Protein AF-A0A5B8YLV3-F1 (afdb_monomer_lite)

pLDDT: mean 85.49, std 12.81, range [45.28, 97.38]

Secondary structure (DSSP, 8-state):
-HHHHHHHHHHHHHHHHHHHHHHHHHHHHHHHHHHHHHHHHHHHHHHHHT-----S------HHHHHHHHHHHHHTT-B-TTT--HHHHHHHHHS-TTT----EEB-S-HHHHHHHHHHHHHH--S----HHIIIIIS--EE-TTSPBPPHHHHHTSGGG-SS-TTHHHHHHHHGGG-

Sequence (178 aa):
MTSSYIFVKNESLSLELISSVVFSFGFLLCQFSWTEKFRSSFLSQIKNGTKTVSENFNLSISQSQITELYNEMKRYELLDQDKTSLDDFQKVLLEDWTSHQSKIHLKMDGPSSREFYDYLVKAFPSNNLTLKNFFNNSKLVLRPDGKTYKYNTIKNAPTRSTYSKRHTDLNMIFQKFE

Structure (mmCIF, N/CA/C/O backbone):
data_AF-A0A5B8YLV3-F1
#
_entry.id   AF-A0A5B8YLV3-F1
#
loop_
_atom_site.group_PDB
_atom_site.id
_atom_site.type_symbol
_atom_site.label_atom_id
_atom_site.label_alt_id
_atom_site.label_comp_id
_atom_site.label_asym_id
_atom_site.label_entity_id
_atom_site.label_seq_id
_atom_site.pdbx_PDB_ins_code
_atom_site.Cartn_x
_atom_site.Cartn_y
_atom_site.Cartn_z
_atom_site.occupancy
_atom_site.B_iso_or_equiv
_atom_site.auth_seq_id
_atom_site.auth_comp_id
_atom_site.auth_asym_id
_atom_site.auth_atom_id
_atom_site.pdbx_PDB_model_num
ATOM 1 N N . MET A 1 1 ? 56.255 -6.833 -75.677 1.00 50.56 1 MET A N 1
ATOM 2 C CA . MET A 1 1 ? 54.860 -6.467 -75.331 1.00 50.56 1 MET A CA 1
ATOM 3 C C . MET A 1 1 ? 54.370 -7.031 -73.991 1.00 50.56 1 MET A C 1
ATOM 5 O O . MET A 1 1 ? 53.334 -6.591 -73.523 1.00 50.56 1 MET A O 1
ATOM 9 N N . THR A 1 2 ? 55.094 -7.939 -73.329 1.00 52.28 2 THR A N 1
ATOM 10 C CA . THR A 1 2 ? 54.694 -8.539 -72.039 1.00 52.28 2 THR A CA 1
ATOM 11 C C . THR A 1 2 ? 55.070 -7.711 -70.800 1.00 52.28 2 THR A C 1
ATOM 13 O O . THR A 1 2 ? 54.357 -7.757 -69.806 1.00 52.28 2 THR A O 1
ATOM 16 N N . SER A 1 3 ? 56.141 -6.910 -70.859 1.00 51.28 3 SER A N 1
ATOM 17 C CA . SER A 1 3 ? 56.642 -6.136 -69.704 1.00 51.28 3 SER A CA 1
ATOM 18 C C . SER A 1 3 ? 55.715 -4.980 -69.284 1.00 51.28 3 SER A C 1
ATOM 20 O O . SER A 1 3 ? 55.431 -4.798 -68.103 1.00 51.28 3 SER A O 1
ATOM 22 N N . SER A 1 4 ? 55.145 -4.252 -70.249 1.00 53.66 4 SER A N 1
ATOM 23 C CA . SER A 1 4 ? 54.217 -3.142 -69.986 1.00 53.66 4 SER A CA 1
ATOM 24 C C . SER A 1 4 ? 52.880 -3.601 -69.389 1.00 53.66 4 SER A C 1
ATOM 26 O O . SER A 1 4 ? 52.296 -2.890 -68.580 1.00 53.66 4 SER A O 1
ATOM 28 N N . TYR A 1 5 ? 52.412 -4.806 -69.727 1.00 56.50 5 TYR A N 1
ATOM 29 C CA . TYR A 1 5 ? 51.146 -5.351 -69.221 1.00 56.50 5 TYR A CA 1
ATOM 30 C C . TYR A 1 5 ? 51.244 -5.812 -67.756 1.00 56.50 5 TYR A C 1
ATOM 32 O O . TYR A 1 5 ? 50.297 -5.665 -66.986 1.00 56.50 5 TYR A O 1
ATOM 40 N N . ILE A 1 6 ? 52.406 -6.341 -67.352 1.00 58.66 6 ILE A N 1
ATOM 41 C CA . ILE A 1 6 ? 52.676 -6.754 -65.965 1.00 58.66 6 ILE A CA 1
ATOM 42 C C . ILE A 1 6 ? 52.819 -5.525 -65.059 1.00 58.66 6 ILE A C 1
ATOM 44 O O . ILE A 1 6 ? 52.291 -5.525 -63.951 1.00 58.66 6 ILE A O 1
ATOM 48 N N . PHE A 1 7 ? 53.467 -4.462 -65.546 1.00 54.97 7 PHE A N 1
ATOM 49 C CA . PHE A 1 7 ? 53.649 -3.216 -64.797 1.00 54.97 7 PHE A CA 1
ATOM 50 C C . PHE A 1 7 ? 52.309 -2.520 -64.490 1.00 54.97 7 PHE A C 1
ATOM 52 O O . PHE A 1 7 ? 52.015 -2.244 -63.330 1.00 54.97 7 PHE A O 1
ATOM 59 N N . VAL A 1 8 ? 51.435 -2.364 -65.495 1.00 60.25 8 VAL A N 1
ATOM 60 C CA . VAL A 1 8 ? 50.092 -1.761 -65.330 1.00 60.25 8 VAL A CA 1
ATOM 61 C C . VAL A 1 8 ? 49.187 -2.597 -64.405 1.00 60.25 8 VAL A C 1
ATOM 63 O O . VAL A 1 8 ? 48.411 -2.057 -63.611 1.00 60.25 8 VAL A O 1
ATOM 66 N N . LYS A 1 9 ? 49.298 -3.932 -64.455 1.00 59.88 9 LYS A N 1
ATOM 67 C CA . LYS A 1 9 ? 48.553 -4.832 -63.558 1.00 59.88 9 LYS A CA 1
ATOM 68 C C . LYS A 1 9 ? 49.031 -4.738 -62.103 1.00 59.88 9 LYS A C 1
ATOM 70 O O . LYS A 1 9 ? 48.233 -4.876 -61.182 1.00 59.88 9 LYS A O 1
ATOM 75 N N . ASN A 1 10 ? 50.323 -4.498 -61.887 1.00 61.28 10 ASN A N 1
ATOM 76 C CA . ASN A 1 10 ? 50.883 -4.370 -60.545 1.00 61.28 10 ASN A CA 1
ATOM 77 C C . ASN A 1 10 ? 50.538 -3.010 -59.912 1.00 61.28 10 ASN A C 1
ATOM 79 O O . ASN A 1 10 ? 50.231 -2.951 -58.724 1.00 61.28 10 ASN A O 1
ATOM 83 N N . GLU A 1 11 ? 50.504 -1.931 -60.701 1.00 68.12 11 GLU A N 1
ATOM 84 C CA . GLU A 1 11 ? 50.044 -0.611 -60.237 1.00 68.12 11 GLU A CA 1
ATOM 85 C C . GLU A 1 11 ? 48.554 -0.611 -59.861 1.00 68.12 11 GLU A C 1
ATOM 87 O O . GLU A 1 11 ? 48.188 -0.084 -58.810 1.00 68.12 11 GLU A O 1
ATOM 92 N N . SER A 1 12 ? 47.699 -1.262 -60.657 1.00 72.75 12 SER A N 1
ATOM 93 C CA . SER A 1 12 ? 46.266 -1.404 -60.335 1.00 72.75 12 SER A CA 1
ATOM 94 C C . SER A 1 12 ? 46.025 -2.230 -59.065 1.00 72.75 12 SER A C 1
ATOM 96 O O . SER A 1 12 ? 45.280 -1.787 -58.194 1.00 72.75 12 SER A O 1
ATOM 98 N N . LEU A 1 13 ? 46.731 -3.354 -58.887 1.00 75.62 13 LEU A N 1
ATOM 99 C CA . LEU A 1 13 ? 46.694 -4.142 -57.642 1.00 75.62 13 LEU A CA 1
ATOM 100 C C . LEU A 1 13 ? 47.189 -3.346 -56.423 1.00 75.62 13 LEU A C 1
ATOM 102 O O . LEU A 1 13 ? 46.634 -3.464 -55.330 1.00 75.62 13 LEU A O 1
ATOM 106 N N . SER A 1 14 ? 48.216 -2.513 -56.603 1.00 77.44 14 SER A N 1
ATOM 107 C CA . SER A 1 14 ? 48.755 -1.657 -55.538 1.00 77.44 14 SER A CA 1
ATOM 108 C C . SER A 1 14 ? 47.732 -0.608 -55.093 1.00 77.44 14 SER A C 1
ATOM 110 O O . SER A 1 14 ? 47.542 -0.391 -53.896 1.00 77.44 14 SER A O 1
ATOM 112 N N . LEU A 1 15 ? 47.035 0.020 -56.044 1.00 83.44 15 LEU A N 1
ATOM 113 C CA . LEU A 1 15 ? 45.998 1.020 -55.770 1.00 83.44 15 LEU A CA 1
ATOM 114 C C . LEU A 1 15 ? 44.753 0.413 -55.102 1.00 83.44 15 LEU A C 1
ATOM 116 O O . LEU A 1 15 ? 44.179 1.020 -54.194 1.00 83.44 15 LEU A O 1
ATOM 120 N N . GLU A 1 16 ? 44.355 -0.797 -55.496 1.00 85.25 16 GLU A N 1
ATOM 121 C CA . GLU A 1 16 ? 43.259 -1.534 -54.850 1.00 85.25 16 GLU A CA 1
ATOM 122 C C . GLU A 1 16 ? 43.596 -1.917 -53.400 1.00 85.25 16 GLU A C 1
ATOM 124 O O . GLU A 1 16 ? 42.765 -1.760 -52.503 1.00 85.25 16 GLU A O 1
ATOM 129 N N . LEU A 1 17 ? 44.836 -2.338 -53.132 1.00 87.19 17 LEU A N 1
ATOM 130 C CA . LEU A 1 17 ? 45.289 -2.627 -51.768 1.00 87.19 17 LEU A CA 1
ATOM 131 C C . LEU A 1 17 ? 45.307 -1.369 -50.893 1.00 87.19 17 LEU A C 1
ATOM 133 O O . LEU A 1 17 ? 44.825 -1.402 -49.760 1.00 87.19 17 LEU A O 1
ATOM 137 N N . ILE A 1 18 ? 45.806 -0.249 -51.421 1.00 87.69 18 ILE A N 1
ATOM 138 C CA . ILE A 1 18 ? 45.835 1.025 -50.692 1.00 87.69 18 ILE A CA 1
ATOM 139 C C . ILE A 1 18 ? 44.411 1.498 -50.377 1.00 87.69 18 ILE A C 1
ATOM 141 O O . ILE A 1 18 ? 44.136 1.888 -49.241 1.00 87.69 18 ILE A O 1
ATOM 145 N N . SER A 1 19 ? 43.486 1.427 -51.339 1.00 85.81 19 SER A N 1
ATOM 146 C CA . SER A 1 19 ? 42.098 1.851 -51.114 1.00 85.81 19 SER A CA 1
ATOM 147 C C . SER A 1 19 ? 41.382 0.974 -50.079 1.00 85.81 19 SER A C 1
ATOM 149 O O . SER A 1 19 ? 40.691 1.504 -49.207 1.00 85.81 19 SER A O 1
ATOM 151 N N . SER A 1 20 ? 41.626 -0.340 -50.087 1.00 87.81 20 SER A N 1
ATOM 152 C CA . SER A 1 20 ? 41.106 -1.277 -49.082 1.00 87.81 20 SER A CA 1
ATOM 153 C C . SER A 1 20 ? 41.637 -0.989 -47.670 1.00 87.81 20 SER A C 1
ATOM 155 O O . SER A 1 20 ? 40.876 -0.998 -46.694 1.00 87.81 20 SER A O 1
ATOM 157 N N . VAL A 1 21 ? 42.928 -0.657 -47.546 1.00 91.25 21 VAL A N 1
ATOM 158 C CA . VAL A 1 21 ? 43.545 -0.289 -46.260 1.00 91.25 21 VAL A CA 1
ATOM 159 C C . VAL A 1 21 ? 42.963 1.019 -45.727 1.00 91.25 21 VAL A C 1
ATOM 161 O O . VAL A 1 21 ? 42.587 1.085 -44.556 1.00 91.25 21 VAL A O 1
ATOM 164 N N . VAL A 1 22 ? 42.829 2.043 -46.574 1.00 91.75 22 VAL A N 1
ATOM 165 C CA . VAL A 1 22 ? 42.250 3.337 -46.176 1.00 91.75 22 VAL A CA 1
ATOM 166 C C . VAL A 1 22 ? 40.781 3.183 -45.777 1.00 91.75 22 VAL A C 1
ATOM 168 O O . VAL A 1 22 ? 40.362 3.744 -44.763 1.00 91.75 22 VAL A O 1
ATOM 171 N N . PHE A 1 23 ? 40.011 2.377 -46.512 1.00 91.56 23 PHE A N 1
ATOM 172 C CA . PHE A 1 23 ? 38.621 2.074 -46.169 1.00 91.56 23 PHE A CA 1
ATOM 173 C C . PHE A 1 23 ? 38.512 1.354 -44.821 1.00 91.56 23 PHE A C 1
ATOM 175 O O . PHE A 1 23 ? 37.728 1.761 -43.965 1.00 91.56 23 PHE A O 1
ATOM 182 N N . SER A 1 24 ? 39.340 0.330 -44.599 1.00 88.19 24 SER A N 1
ATOM 183 C CA . SER A 1 24 ? 39.365 -0.423 -43.339 1.00 88.19 24 SER A CA 1
ATOM 184 C C . SER A 1 24 ? 39.760 0.467 -42.161 1.00 88.19 24 SER A C 1
ATOM 186 O O . SER A 1 24 ? 39.141 0.407 -41.099 1.00 88.19 24 SER A O 1
ATOM 188 N N . PHE A 1 25 ? 40.742 1.349 -42.354 1.00 90.38 25 PHE A N 1
ATOM 189 C CA . PHE A 1 25 ? 41.162 2.309 -41.339 1.00 90.38 25 PHE A CA 1
ATOM 190 C C . PHE A 1 25 ? 40.055 3.322 -41.015 1.00 90.38 25 PHE A C 1
ATOM 192 O O . PHE A 1 25 ? 39.745 3.545 -39.844 1.00 90.38 25 PHE A O 1
ATOM 199 N N . GLY A 1 26 ? 39.394 3.876 -42.036 1.00 85.75 26 GLY A N 1
ATOM 200 C CA . GLY A 1 26 ? 38.239 4.758 -41.857 1.00 85.75 26 GLY A CA 1
ATOM 201 C C . GLY A 1 26 ? 37.083 4.066 -41.130 1.00 85.75 26 GLY A C 1
ATOM 202 O O . GLY A 1 26 ? 36.512 4.628 -40.196 1.00 85.75 26 GLY A O 1
ATOM 203 N N . PHE A 1 27 ? 36.794 2.813 -41.485 1.00 88.00 27 PHE A N 1
ATOM 204 C CA . PHE A 1 27 ? 35.767 2.009 -40.826 1.00 88.00 27 PHE A CA 1
ATOM 205 C C . PHE A 1 27 ? 36.087 1.768 -39.344 1.00 88.00 27 PHE A C 1
ATOM 207 O O . PHE A 1 27 ? 35.213 1.946 -38.495 1.00 88.00 27 PHE A O 1
ATOM 214 N N . LEU A 1 28 ? 37.339 1.439 -39.009 1.00 86.06 28 LEU A N 1
ATOM 215 C CA . LEU A 1 28 ? 37.778 1.263 -37.620 1.00 86.06 28 LEU A CA 1
ATOM 216 C C . LEU A 1 28 ? 37.664 2.559 -36.807 1.00 86.06 28 LEU A C 1
ATOM 218 O O . LEU A 1 28 ? 37.178 2.525 -35.676 1.00 86.06 28 LEU A O 1
ATOM 222 N N . LEU A 1 29 ? 38.044 3.705 -37.381 1.00 82.50 29 LEU A N 1
ATOM 223 C CA . LEU A 1 29 ? 37.896 5.008 -36.722 1.00 82.50 29 LEU A CA 1
ATOM 224 C C . LEU A 1 29 ? 36.426 5.372 -36.477 1.00 82.50 29 LEU A C 1
ATOM 226 O O . LEU A 1 29 ? 36.091 5.889 -35.404 1.00 82.50 29 LEU A O 1
ATOM 230 N N . CYS A 1 30 ? 35.547 5.075 -37.439 1.00 81.38 30 CYS A N 1
ATOM 231 C CA . CYS A 1 30 ? 34.106 5.244 -37.280 1.00 81.38 30 CYS A CA 1
ATOM 232 C C . CYS A 1 30 ? 33.566 4.359 -36.153 1.00 81.38 30 CYS A C 1
ATOM 234 O O . CYS A 1 30 ? 32.896 4.877 -35.261 1.00 81.38 30 CYS A O 1
ATOM 236 N N . GLN A 1 31 ? 33.903 3.064 -36.149 1.00 79.88 31 GLN A N 1
ATOM 237 C CA . GLN A 1 31 ? 33.481 2.120 -35.110 1.00 79.88 31 GLN A CA 1
ATOM 238 C C . GLN A 1 31 ? 33.962 2.553 -33.723 1.00 79.88 31 GLN A C 1
ATOM 240 O O . GLN A 1 31 ? 33.166 2.593 -32.786 1.00 79.88 31 GLN A O 1
ATOM 245 N N . PHE A 1 32 ? 35.231 2.942 -33.584 1.00 79.69 32 PHE A N 1
ATOM 246 C CA . PHE A 1 32 ? 35.798 3.356 -32.300 1.00 79.69 32 PHE A CA 1
ATOM 247 C C . PHE A 1 32 ? 35.146 4.642 -31.771 1.00 79.69 32 PHE A C 1
ATOM 249 O O . PHE A 1 32 ? 34.697 4.696 -30.625 1.00 79.69 32 PHE A O 1
ATOM 256 N N . SER A 1 33 ? 35.001 5.657 -32.631 1.00 78.31 33 SER A N 1
ATOM 257 C CA . SER A 1 33 ? 34.401 6.944 -32.253 1.00 78.31 33 SER A CA 1
ATOM 258 C C . SER A 1 33 ? 32.920 6.821 -31.892 1.00 78.31 33 SER A C 1
ATOM 260 O O . SER A 1 33 ? 32.456 7.474 -30.952 1.00 78.31 33 SER A O 1
ATOM 262 N N . TRP A 1 34 ? 32.166 5.991 -32.621 1.00 75.94 34 TRP A N 1
ATOM 263 C CA . TRP A 1 34 ? 30.766 5.716 -32.297 1.00 75.94 34 TRP A CA 1
ATOM 264 C C . TRP A 1 34 ? 30.627 4.880 -31.029 1.00 75.94 34 TRP A C 1
ATOM 266 O O . TRP A 1 34 ? 29.785 5.199 -30.194 1.00 75.94 34 TRP A O 1
ATOM 276 N N . THR A 1 35 ? 31.465 3.859 -30.847 1.00 83.25 35 THR A N 1
ATOM 277 C CA . THR A 1 35 ? 31.388 2.956 -29.690 1.00 83.25 35 THR A CA 1
ATOM 278 C C . THR A 1 35 ? 31.680 3.687 -28.387 1.00 83.25 35 THR A C 1
ATOM 280 O O . THR A 1 35 ? 30.933 3.516 -27.430 1.00 83.25 35 THR A O 1
ATOM 283 N N . GLU A 1 36 ? 32.691 4.556 -28.336 1.00 77.50 36 GLU A N 1
ATOM 284 C CA . GLU A 1 36 ? 33.015 5.306 -27.114 1.00 77.50 36 GLU A CA 1
ATOM 285 C C . GLU A 1 36 ? 31.947 6.356 -26.766 1.00 77.50 36 GLU A C 1
ATOM 287 O O . GLU A 1 36 ? 31.535 6.488 -25.606 1.00 77.50 36 GLU A O 1
ATOM 292 N N . LYS A 1 37 ? 31.408 7.067 -27.768 1.00 76.06 37 LYS A N 1
ATOM 293 C CA . LYS A 1 37 ? 30.284 8.000 -27.557 1.00 76.06 37 LYS A CA 1
ATOM 294 C C . LYS A 1 37 ? 29.003 7.275 -27.149 1.00 76.06 37 LYS A C 1
ATOM 296 O O . LYS A 1 37 ? 28.293 7.737 -26.255 1.00 76.06 37 LYS A O 1
ATOM 301 N N . PHE A 1 38 ? 28.713 6.129 -27.761 1.00 77.81 38 PHE A N 1
ATOM 302 C CA . PHE A 1 38 ? 27.583 5.288 -27.381 1.00 77.81 38 PHE A CA 1
ATOM 303 C C . PHE A 1 38 ? 27.765 4.749 -25.962 1.00 77.81 38 PHE A C 1
ATOM 305 O O . PHE A 1 38 ? 26.878 4.892 -25.131 1.00 77.81 38 PHE A O 1
ATOM 312 N N . ARG A 1 39 ? 28.940 4.211 -25.632 1.00 78.88 39 ARG A N 1
ATOM 313 C CA . ARG A 1 39 ? 29.236 3.645 -24.315 1.00 78.88 39 ARG A CA 1
ATOM 314 C C . ARG A 1 39 ? 29.128 4.695 -23.212 1.00 78.88 39 ARG A C 1
ATOM 316 O O . ARG A 1 39 ? 28.474 4.442 -22.208 1.00 78.88 39 ARG A O 1
ATOM 323 N N . SER A 1 40 ? 29.707 5.879 -23.399 1.00 79.44 40 SER A N 1
ATOM 324 C CA . SER A 1 40 ? 29.635 6.961 -22.406 1.00 79.44 40 SER A CA 1
ATOM 325 C C . SER A 1 40 ? 28.214 7.509 -22.221 1.00 79.44 40 SER A C 1
ATOM 327 O O . SER A 1 40 ? 27.771 7.683 -21.084 1.00 79.44 40 SER A O 1
ATOM 329 N N . SER A 1 41 ? 27.463 7.730 -23.304 1.00 77.88 41 SER A N 1
ATOM 330 C CA . SER A 1 41 ? 26.084 8.242 -23.226 1.00 77.88 41 SER A CA 1
ATOM 331 C C . SER A 1 41 ? 25.077 7.196 -22.736 1.00 77.88 41 SER A C 1
ATOM 333 O O . SER A 1 41 ? 24.216 7.510 -21.919 1.00 77.88 41 SER A O 1
ATOM 335 N N . PHE A 1 42 ? 25.206 5.942 -23.164 1.00 75.31 42 PHE A N 1
ATOM 336 C CA . PHE A 1 42 ? 24.280 4.868 -22.811 1.00 75.31 42 PHE A CA 1
ATOM 337 C C . PHE A 1 42 ? 24.547 4.317 -21.404 1.00 75.31 42 PHE A C 1
ATOM 339 O O . PHE A 1 42 ? 23.611 4.156 -20.623 1.00 75.31 42 PHE A O 1
ATOM 346 N N . LEU A 1 43 ? 25.814 4.102 -21.014 1.00 72.50 43 LEU A N 1
ATOM 347 C CA . LEU A 1 43 ? 26.132 3.646 -19.652 1.00 72.50 43 LEU A CA 1
ATOM 348 C C . LEU A 1 43 ? 25.820 4.711 -18.600 1.00 72.50 43 LEU A C 1
ATOM 350 O O . LEU A 1 43 ? 25.393 4.357 -17.504 1.00 72.50 43 LEU A O 1
ATOM 354 N N . SER A 1 44 ? 26.006 6.000 -18.907 1.00 67.25 44 SER A N 1
ATOM 355 C CA . SER A 1 44 ? 25.609 7.070 -17.982 1.00 67.25 44 SER A CA 1
ATOM 356 C C . SER A 1 44 ? 24.089 7.144 -17.817 1.00 67.25 44 SER A C 1
ATOM 358 O O . SER A 1 44 ? 23.620 7.305 -16.693 1.00 67.25 44 SER A O 1
ATOM 360 N N . GLN A 1 45 ? 23.310 6.934 -18.885 1.00 65.50 45 GLN A N 1
ATOM 361 C CA . GLN A 1 45 ? 21.849 6.827 -18.799 1.00 65.50 45 GLN A CA 1
ATOM 362 C C . GLN A 1 45 ? 21.395 5.606 -17.987 1.00 65.50 45 GLN A C 1
ATOM 364 O O . GLN A 1 45 ? 20.527 5.749 -17.129 1.00 65.50 45 GLN A O 1
ATOM 369 N N . ILE A 1 46 ? 22.021 4.437 -18.173 1.00 63.34 46 ILE A N 1
ATOM 370 C CA . ILE A 1 46 ? 21.730 3.243 -17.360 1.00 63.34 46 ILE A CA 1
ATOM 371 C C . ILE A 1 46 ? 22.077 3.498 -15.889 1.00 63.34 46 ILE A C 1
ATOM 373 O O . ILE A 1 46 ? 21.240 3.282 -15.019 1.00 63.34 46 ILE A O 1
ATOM 377 N N . LYS A 1 47 ? 23.279 4.014 -15.601 1.00 58.47 47 LYS A N 1
ATOM 378 C CA . LYS A 1 47 ? 23.754 4.247 -14.228 1.00 58.47 47 LYS A CA 1
ATOM 379 C C . LYS A 1 47 ? 22.922 5.299 -13.486 1.00 58.47 47 LYS A C 1
ATOM 381 O O . LYS A 1 47 ? 22.726 5.184 -12.279 1.00 58.47 47 LYS A O 1
ATOM 386 N N . ASN A 1 48 ? 22.416 6.306 -14.200 1.00 56.50 48 ASN A N 1
ATOM 387 C CA . ASN A 1 48 ? 21.508 7.308 -13.642 1.00 56.50 48 ASN A CA 1
ATOM 388 C C . ASN A 1 48 ? 20.075 6.777 -13.474 1.00 56.50 48 ASN A C 1
ATOM 390 O O . ASN A 1 48 ? 19.390 7.201 -12.547 1.00 56.50 48 ASN A O 1
ATOM 394 N N . GLY A 1 49 ? 19.641 5.829 -14.312 1.00 50.56 49 GLY A N 1
ATOM 395 C CA . GLY A 1 49 ? 18.370 5.113 -14.157 1.00 50.56 49 GLY A CA 1
ATOM 396 C C . GLY A 1 49 ? 18.365 4.082 -13.021 1.00 50.56 49 GLY A C 1
ATOM 397 O O . GLY A 1 49 ? 17.299 3.740 -12.524 1.00 50.56 49 GLY A O 1
ATOM 398 N N . THR A 1 50 ? 19.539 3.621 -12.572 1.00 47.59 50 THR A N 1
ATOM 399 C CA . THR A 1 50 ? 19.707 2.651 -11.473 1.00 47.59 50 THR A CA 1
ATOM 400 C C . THR A 1 50 ? 20.113 3.287 -10.143 1.00 47.59 50 THR A C 1
ATOM 402 O O . THR A 1 50 ? 20.650 2.593 -9.278 1.00 47.59 50 THR A O 1
ATOM 405 N N . LYS A 1 51 ? 19.911 4.597 -9.937 1.00 45.28 51 LYS A N 1
ATOM 406 C CA . LYS A 1 51 ? 19.912 5.108 -8.560 1.00 45.28 51 LYS A CA 1
ATOM 407 C C . LYS A 1 51 ? 18.773 4.393 -7.845 1.00 45.28 51 LYS A C 1
ATOM 409 O O . LYS A 1 51 ? 17.621 4.572 -8.220 1.00 45.28 51 LYS A O 1
ATOM 414 N N . THR A 1 52 ? 19.115 3.577 -6.855 1.00 49.44 52 THR A N 1
ATOM 415 C CA . THR A 1 52 ? 18.192 2.980 -5.891 1.00 49.44 52 THR A CA 1
ATOM 416 C C . THR A 1 52 ? 17.501 4.114 -5.141 1.00 49.44 52 THR A C 1
ATOM 418 O O . THR A 1 52 ? 17.923 4.522 -4.062 1.00 49.44 52 THR A O 1
ATOM 421 N N . VAL A 1 53 ? 16.490 4.709 -5.770 1.00 55.50 53 VAL A N 1
ATOM 422 C CA . VAL A 1 53 ? 15.458 5.451 -5.064 1.00 55.50 53 VAL A CA 1
ATOM 423 C C . VAL A 1 53 ? 14.836 4.408 -4.154 1.00 55.50 53 VAL A C 1
ATOM 425 O O . VAL A 1 53 ? 14.423 3.364 -4.651 1.00 55.50 53 VAL A O 1
ATOM 428 N N . SER A 1 54 ? 14.864 4.636 -2.845 1.00 61.75 54 SER A N 1
ATOM 429 C CA . SER A 1 54 ? 14.171 3.791 -1.877 1.00 61.75 54 SER A CA 1
ATOM 430 C C . SER A 1 54 ? 12.739 3.577 -2.376 1.00 61.75 54 SER A C 1
ATOM 432 O O . SER A 1 54 ? 11.948 4.524 -2.450 1.00 61.75 54 SER A O 1
ATOM 434 N N . GLU A 1 55 ? 12.447 2.368 -2.854 1.00 80.38 55 GLU A N 1
ATOM 435 C CA . GLU A 1 55 ? 11.156 2.027 -3.436 1.00 80.38 55 GLU A CA 1
ATOM 436 C C . GLU A 1 55 ? 10.181 1.810 -2.279 1.00 80.38 55 GLU A C 1
ATOM 438 O O . GLU A 1 55 ? 9.965 0.689 -1.839 1.00 80.38 55 GLU A O 1
ATOM 443 N N . ASN A 1 56 ? 9.652 2.903 -1.732 1.00 88.44 56 ASN A N 1
ATOM 444 C CA . ASN A 1 56 ? 8.632 2.908 -0.688 1.00 88.44 56 ASN A CA 1
ATOM 445 C C . ASN A 1 56 ? 7.517 3.909 -1.034 1.00 88.44 56 ASN A C 1
ATOM 447 O O . ASN A 1 56 ? 7.552 4.607 -2.055 1.00 88.44 56 ASN A O 1
ATOM 451 N N . PHE A 1 57 ? 6.488 3.980 -0.192 1.00 88.25 57 PHE A N 1
ATOM 452 C CA . PHE A 1 57 ? 5.366 4.897 -0.411 1.00 88.25 57 PHE A CA 1
ATOM 453 C C . PHE A 1 57 ? 5.635 6.346 0.025 1.00 88.25 57 PHE A C 1
ATOM 455 O O . PHE A 1 57 ? 4.881 7.242 -0.367 1.00 88.25 57 PHE A O 1
ATOM 462 N N . ASN A 1 58 ? 6.707 6.591 0.787 1.00 85.69 58 ASN A N 1
ATOM 463 C CA . ASN A 1 58 ? 7.058 7.878 1.395 1.00 85.69 58 ASN A CA 1
ATOM 464 C C . ASN A 1 58 ? 5.866 8.541 2.108 1.00 85.69 58 ASN A C 1
ATOM 466 O O . ASN A 1 58 ? 5.661 9.747 1.993 1.00 85.69 58 ASN A O 1
ATOM 470 N N . LEU A 1 59 ? 5.032 7.752 2.792 1.00 86.81 59 LEU A N 1
ATOM 471 C CA . LEU A 1 59 ? 3.881 8.268 3.529 1.00 86.81 59 LEU A CA 1
ATOM 472 C C . LEU A 1 59 ? 4.363 9.013 4.777 1.00 86.81 59 LEU A C 1
ATOM 474 O O . LEU A 1 59 ? 4.897 8.405 5.701 1.00 86.81 59 LEU A O 1
ATOM 478 N N . SER A 1 60 ? 4.141 10.326 4.821 1.00 86.50 60 SER A N 1
ATOM 479 C CA . SER A 1 60 ? 4.367 11.127 6.030 1.00 86.50 60 SER A CA 1
ATOM 480 C C . SER A 1 60 ? 3.213 10.924 7.013 1.00 86.50 60 SER A C 1
ATOM 482 O O . SER A 1 60 ? 2.280 11.723 7.066 1.00 86.50 60 SER A O 1
ATOM 484 N N . ILE A 1 61 ? 3.260 9.825 7.761 1.00 89.75 61 ILE A N 1
ATOM 485 C CA . ILE A 1 61 ? 2.255 9.446 8.757 1.00 89.75 61 ILE A CA 1
ATOM 486 C C . ILE A 1 61 ? 2.948 9.088 10.075 1.00 89.75 61 ILE A C 1
ATOM 488 O O . ILE A 1 61 ? 4.012 8.466 10.081 1.00 89.75 61 ILE A O 1
ATOM 492 N N . SER A 1 62 ? 2.377 9.504 11.206 1.00 91.75 62 SER A N 1
ATOM 493 C CA . SER A 1 62 ? 2.943 9.171 12.513 1.00 91.75 62 SER A CA 1
ATOM 494 C C . SER A 1 62 ? 2.633 7.723 12.913 1.00 91.75 62 SER A C 1
ATOM 496 O O . SER A 1 62 ? 1.653 7.116 12.474 1.00 91.75 62 SER A O 1
ATOM 498 N N . GLN A 1 63 ? 3.444 7.166 13.814 1.00 92.00 63 GLN A N 1
ATOM 499 C CA . GLN A 1 63 ? 3.246 5.804 14.316 1.00 92.00 63 GLN A CA 1
ATOM 5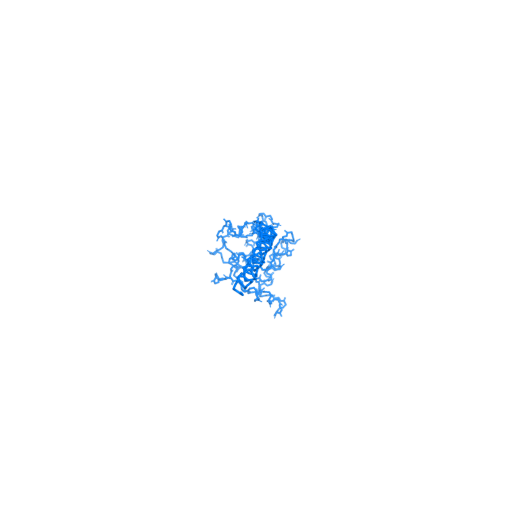00 C C . GLN A 1 63 ? 1.887 5.619 15.018 1.00 92.00 63 GLN A C 1
ATOM 502 O O . GLN A 1 63 ? 1.255 4.564 14.897 1.00 92.00 63 GLN A O 1
ATOM 507 N N . SER A 1 64 ? 1.411 6.646 15.735 1.00 92.81 64 SER A N 1
ATOM 508 C CA . SER A 1 64 ? 0.087 6.622 16.365 1.00 92.81 64 SER A CA 1
ATOM 509 C C . SER A 1 64 ? -1.026 6.622 15.319 1.00 92.81 64 SER A C 1
ATOM 511 O O . SER A 1 64 ? -1.947 5.817 15.433 1.00 92.81 64 SER A O 1
ATOM 513 N N . GLN A 1 65 ? -0.898 7.433 14.264 1.00 94.62 65 GLN A N 1
ATOM 514 C CA . GLN A 1 65 ? -1.872 7.494 13.173 1.00 94.62 65 GLN A CA 1
ATOM 515 C C . GLN A 1 65 ? -1.957 6.177 12.390 1.00 94.62 65 GLN A C 1
ATOM 517 O O . GLN A 1 65 ? -3.059 5.732 12.083 1.00 94.62 65 GLN A O 1
ATOM 522 N N . ILE A 1 66 ? -0.833 5.502 12.112 1.00 95.12 66 ILE A N 1
ATOM 523 C CA . ILE A 1 66 ? -0.873 4.172 11.470 1.00 95.12 66 ILE A CA 1
ATOM 524 C C . ILE A 1 66 ? -1.578 3.154 12.358 1.00 95.12 66 ILE A C 1
ATOM 526 O O . ILE A 1 66 ? -2.377 2.352 11.876 1.00 95.12 66 ILE A O 1
ATOM 530 N N . THR A 1 67 ? -1.268 3.170 13.653 1.00 96.12 67 THR A N 1
ATOM 531 C CA . THR A 1 67 ? -1.873 2.237 14.606 1.00 96.12 67 THR A CA 1
ATOM 532 C C . THR A 1 67 ? -3.380 2.463 14.700 1.00 96.12 67 THR A C 1
ATOM 534 O O . THR A 1 67 ? -4.150 1.503 14.693 1.00 96.12 67 THR A O 1
ATOM 537 N N . GLU A 1 68 ? -3.814 3.723 14.721 1.00 96.75 68 GLU A N 1
ATOM 538 C CA . GLU A 1 68 ? -5.228 4.088 14.673 1.00 96.75 68 GLU A CA 1
ATOM 539 C C . GLU A 1 68 ? -5.889 3.645 13.362 1.00 96.75 68 GLU A C 1
ATOM 541 O O . GLU A 1 68 ? -6.923 2.978 13.402 1.00 96.75 68 GLU A O 1
ATOM 546 N N . LEU A 1 69 ? -5.259 3.909 12.211 1.00 96.88 69 LEU A N 1
ATOM 547 C CA . LEU A 1 69 ? -5.769 3.497 10.902 1.00 96.88 69 LEU A CA 1
ATOM 548 C C . LEU A 1 69 ? -5.954 1.977 10.835 1.00 96.88 69 LEU A C 1
ATOM 550 O O . LEU A 1 69 ? -7.010 1.502 10.422 1.00 96.88 69 LEU A O 1
ATOM 554 N N . TYR A 1 70 ? -4.963 1.210 11.295 1.00 97.38 70 TYR A N 1
ATOM 555 C CA . TYR A 1 70 ? -5.052 -0.246 11.365 1.00 97.38 70 TYR A CA 1
ATOM 556 C C . TYR A 1 70 ? -6.209 -0.706 12.260 1.00 97.38 70 TYR A C 1
ATOM 558 O O . TYR A 1 70 ? -7.002 -1.557 11.853 1.00 97.38 70 TYR A O 1
ATOM 566 N N . ASN A 1 71 ? -6.336 -0.139 13.463 1.00 97.00 71 ASN A N 1
ATOM 567 C CA . ASN A 1 71 ? -7.385 -0.515 14.413 1.00 97.00 71 ASN A CA 1
ATOM 568 C C . ASN A 1 71 ? -8.787 -0.227 13.866 1.00 97.00 71 ASN A C 1
ATOM 570 O O . ASN A 1 71 ? -9.697 -1.041 14.026 1.00 97.00 71 ASN A O 1
ATOM 574 N N . GLU A 1 72 ? -8.959 0.897 13.179 1.00 96.94 72 GLU A N 1
ATOM 575 C CA . GLU A 1 72 ? -10.227 1.257 12.559 1.00 96.94 72 GLU A CA 1
ATOM 576 C C . GLU A 1 72 ? -10.536 0.373 11.345 1.00 96.94 72 GLU A C 1
ATOM 578 O O . GLU A 1 72 ? -11.625 -0.195 11.256 1.00 96.94 72 GLU A O 1
ATOM 583 N N . MET A 1 73 ? -9.563 0.132 10.462 1.00 96.69 73 MET A N 1
ATOM 584 C CA . MET A 1 73 ? -9.735 -0.825 9.363 1.00 96.69 73 MET A CA 1
ATOM 585 C C . MET A 1 73 ? -10.071 -2.235 9.869 1.00 96.69 73 MET A C 1
ATOM 587 O O . MET A 1 73 ? -10.888 -2.935 9.267 1.00 96.69 73 MET A O 1
ATOM 591 N N . LYS A 1 74 ? -9.478 -2.646 10.995 1.00 95.94 74 LYS A N 1
ATOM 592 C CA . LYS A 1 74 ? -9.779 -3.905 11.681 1.00 95.94 74 LYS A CA 1
ATOM 593 C C . LYS A 1 74 ? -11.219 -3.929 12.201 1.00 95.94 74 LYS A C 1
ATOM 595 O O . LYS A 1 74 ? -11.921 -4.917 11.982 1.00 95.94 74 LYS A O 1
ATOM 600 N N . ARG A 1 75 ? -11.661 -2.849 12.855 1.00 95.81 75 ARG A N 1
ATOM 601 C CA . ARG A 1 75 ? -13.002 -2.694 13.443 1.00 95.81 75 ARG A CA 1
ATOM 602 C C . ARG A 1 75 ? -14.124 -2.831 12.411 1.00 95.81 75 ARG A C 1
ATOM 604 O O . ARG A 1 75 ? -15.129 -3.465 12.711 1.00 95.81 75 ARG A O 1
ATOM 611 N N . TYR A 1 76 ? -13.945 -2.273 11.215 1.00 96.12 76 TYR A N 1
ATOM 612 C CA . TYR A 1 76 ? -14.919 -2.371 10.116 1.00 96.12 76 TYR A CA 1
ATOM 613 C C . TYR A 1 76 ? -14.732 -3.619 9.231 1.00 96.12 76 TYR A C 1
ATOM 615 O O . TYR A 1 76 ? -15.360 -3.738 8.178 1.00 96.12 76 TYR A O 1
ATOM 623 N N . GLU A 1 77 ? -13.867 -4.555 9.637 1.00 94.88 77 GLU A N 1
ATOM 624 C CA . GLU A 1 77 ? -13.515 -5.758 8.87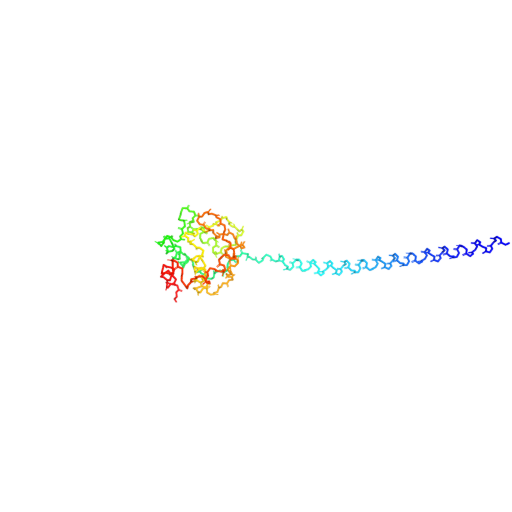3 1.00 94.88 77 GLU A CA 1
ATOM 625 C C . GLU A 1 77 ? -13.046 -5.474 7.432 1.00 94.88 77 GLU A C 1
ATOM 627 O O . GLU A 1 77 ? -13.405 -6.183 6.489 1.00 94.88 77 GLU A O 1
ATOM 632 N N . LEU A 1 78 ? -12.238 -4.429 7.242 1.00 96.12 78 LEU A N 1
ATOM 633 C CA . LEU A 1 78 ? -11.671 -4.059 5.938 1.00 96.12 78 LEU A CA 1
ATOM 634 C C . LEU A 1 78 ? -10.310 -4.721 5.672 1.00 96.12 78 LEU A C 1
ATOM 636 O O . LEU A 1 78 ? -9.779 -4.622 4.564 1.00 96.12 78 LEU A O 1
ATOM 640 N N . LEU A 1 79 ? -9.758 -5.417 6.668 1.00 96.31 79 LEU A N 1
ATOM 641 C CA . LEU A 1 79 ? -8.510 -6.179 6.609 1.00 96.31 79 LEU A CA 1
ATOM 642 C C . LEU A 1 79 ? -8.755 -7.652 6.939 1.00 96.31 79 LEU A C 1
ATOM 644 O O . LEU A 1 79 ? -9.609 -7.984 7.765 1.00 96.31 79 LEU A O 1
ATOM 648 N N . ASP A 1 80 ? -7.976 -8.528 6.312 1.00 95.00 80 ASP A N 1
ATOM 649 C CA . ASP A 1 80 ? -7.870 -9.932 6.707 1.00 95.00 80 ASP A CA 1
ATOM 650 C C . ASP A 1 80 ? -6.916 -10.044 7.910 1.00 95.00 80 ASP A C 1
ATOM 652 O O . ASP A 1 80 ? -5.694 -10.037 7.760 1.00 95.00 80 ASP A O 1
ATOM 656 N N . GLN A 1 81 ? -7.490 -10.086 9.115 1.00 92.38 81 GLN A N 1
ATOM 657 C CA . GLN A 1 81 ? -6.750 -10.045 10.385 1.00 92.38 81 GLN A CA 1
ATOM 658 C C . GLN A 1 81 ? -5.849 -11.267 10.591 1.00 92.38 81 GLN A C 1
ATOM 660 O O . GLN A 1 81 ? -4.841 -11.168 11.286 1.00 92.38 81 GLN A O 1
ATOM 665 N N . ASP A 1 82 ? -6.190 -12.394 9.966 1.00 93.12 82 ASP A N 1
ATOM 666 C CA . ASP A 1 82 ? -5.415 -13.631 10.062 1.00 93.12 82 ASP A CA 1
ATOM 667 C C . ASP A 1 82 ? -4.148 -13.570 9.197 1.00 93.12 82 ASP A C 1
ATOM 669 O O . ASP A 1 82 ? -3.197 -14.319 9.423 1.00 93.12 82 ASP A O 1
ATOM 673 N N . LYS A 1 83 ? -4.123 -12.679 8.194 1.00 93.56 83 LYS A N 1
ATOM 674 C CA . LYS A 1 83 ? -3.023 -12.552 7.224 1.00 93.56 83 LYS A CA 1
ATOM 675 C C . LYS A 1 83 ? -2.302 -11.209 7.243 1.00 93.56 83 LYS A C 1
ATOM 677 O O . LYS A 1 83 ? -1.341 -11.035 6.492 1.00 93.56 83 LYS A O 1
ATOM 682 N N . THR A 1 84 ? -2.786 -10.242 8.010 1.00 96.19 84 THR A N 1
ATOM 683 C CA . THR A 1 84 ? -2.191 -8.910 8.100 1.00 96.19 84 THR A CA 1
ATOM 684 C C . THR A 1 84 ? -2.165 -8.477 9.551 1.00 96.19 84 THR A C 1
ATOM 686 O O . THR A 1 84 ? -3.176 -8.047 10.104 1.00 96.19 84 THR A O 1
ATOM 689 N N . SER A 1 85 ? -0.983 -8.591 10.154 1.00 96.88 85 SER A N 1
ATOM 690 C CA . SER A 1 85 ? -0.718 -8.060 11.486 1.00 96.88 85 SER A CA 1
ATOM 691 C C . SER A 1 85 ? -0.494 -6.541 11.450 1.00 96.88 85 SER A C 1
ATOM 693 O O . SER A 1 85 ? -0.305 -5.945 10.387 1.00 96.88 85 SER A O 1
ATOM 695 N N . LEU A 1 86 ? -0.480 -5.903 12.625 1.00 96.62 86 LEU A N 1
ATOM 696 C CA . LEU A 1 86 ? -0.127 -4.484 12.748 1.00 96.62 86 LEU A CA 1
ATOM 697 C C . LEU A 1 86 ? 1.305 -4.213 12.256 1.00 96.62 86 LEU A C 1
ATOM 699 O O . LEU A 1 86 ? 1.538 -3.215 11.581 1.00 96.62 86 LEU A O 1
ATOM 703 N N . ASP A 1 87 ? 2.242 -5.110 12.571 1.00 96.69 87 ASP A N 1
ATOM 704 C CA . ASP A 1 87 ? 3.639 -5.022 12.133 1.00 96.69 87 ASP A CA 1
ATOM 705 C C . ASP A 1 87 ? 3.740 -5.119 10.604 1.00 96.69 87 ASP A C 1
ATOM 707 O O . ASP A 1 87 ? 4.394 -4.293 9.971 1.00 96.69 87 ASP A O 1
ATOM 711 N N . ASP A 1 88 ? 2.996 -6.045 9.986 1.00 96.69 88 ASP A N 1
ATOM 712 C CA . ASP A 1 88 ? 2.947 -6.150 8.525 1.00 96.69 88 ASP A CA 1
ATOM 713 C C . ASP A 1 88 ? 2.382 -4.888 7.874 1.00 96.69 88 ASP A C 1
ATOM 715 O O . ASP A 1 88 ? 2.877 -4.434 6.841 1.00 96.69 88 ASP A O 1
ATOM 719 N N . PHE A 1 89 ? 1.338 -4.324 8.480 1.00 96.50 89 PHE A N 1
ATOM 720 C CA . PHE A 1 89 ? 0.701 -3.105 8.003 1.00 96.50 89 PHE A CA 1
ATOM 721 C C . PHE A 1 89 ? 1.657 -1.906 8.067 1.00 96.50 89 PHE A C 1
ATOM 723 O O . PHE A 1 89 ? 1.746 -1.139 7.108 1.00 96.50 89 PHE A O 1
ATOM 730 N N . GLN A 1 90 ? 2.413 -1.774 9.160 1.00 95.56 90 GLN A N 1
ATOM 731 C CA . GLN A 1 90 ? 3.418 -0.722 9.338 1.00 95.56 90 GLN A CA 1
ATOM 732 C C . GLN A 1 90 ? 4.567 -0.860 8.344 1.00 95.56 90 GLN A C 1
ATOM 734 O O . GLN A 1 90 ? 4.864 0.101 7.634 1.00 95.56 90 GLN A O 1
ATOM 739 N N . LYS A 1 91 ? 5.151 -2.058 8.235 1.00 95.38 91 LYS A N 1
ATOM 740 C CA . LYS A 1 91 ? 6.251 -2.344 7.305 1.00 95.38 91 LYS A CA 1
ATOM 741 C C . LYS A 1 91 ? 5.875 -1.996 5.876 1.00 95.38 91 LYS A C 1
ATOM 743 O O . LYS A 1 91 ? 6.558 -1.205 5.241 1.00 95.38 91 LYS A O 1
ATOM 748 N N . VAL A 1 92 ? 4.725 -2.484 5.409 1.00 94.94 92 VAL A N 1
ATOM 749 C CA . VAL A 1 92 ? 4.267 -2.226 4.038 1.00 94.94 92 VAL A CA 1
ATOM 750 C C . VAL A 1 92 ? 4.075 -0.735 3.754 1.00 94.94 92 VAL A C 1
ATOM 752 O O . VAL A 1 92 ? 4.347 -0.306 2.636 1.00 94.94 92 VAL A O 1
ATOM 755 N N . LEU A 1 93 ? 3.581 0.055 4.713 1.00 93.75 93 LEU A N 1
ATOM 756 C CA . LEU A 1 93 ? 3.302 1.477 4.488 1.00 93.75 93 LEU A CA 1
ATOM 757 C C . LEU A 1 93 ? 4.523 2.392 4.657 1.00 93.75 93 LEU A C 1
ATOM 759 O O . LEU A 1 93 ? 4.567 3.441 4.008 1.00 93.75 93 LEU A O 1
ATOM 763 N N . LEU A 1 94 ? 5.481 2.019 5.509 1.00 91.94 94 LEU A N 1
ATOM 764 C CA . LEU A 1 94 ? 6.595 2.882 5.915 1.00 91.94 94 LEU A CA 1
ATOM 765 C C . LEU A 1 94 ? 7.963 2.453 5.388 1.00 91.94 94 LEU A C 1
ATOM 767 O O . LEU A 1 94 ? 8.811 3.313 5.156 1.00 91.94 94 LEU A O 1
ATOM 771 N N . GLU A 1 95 ? 8.202 1.153 5.248 1.00 92.31 95 GLU A N 1
ATOM 772 C CA . GLU A 1 95 ? 9.508 0.619 4.873 1.00 92.31 95 GLU A CA 1
ATOM 773 C C . GLU A 1 95 ? 9.640 0.421 3.356 1.00 92.31 95 GLU A C 1
ATOM 775 O O . GLU A 1 95 ? 8.690 0.554 2.577 1.00 92.31 95 GLU A O 1
ATOM 780 N N . ASP A 1 96 ? 10.863 0.116 2.931 1.00 92.00 96 ASP A N 1
ATOM 781 C CA . ASP A 1 96 ? 11.183 -0.192 1.544 1.00 92.00 96 ASP A CA 1
ATOM 782 C C . ASP A 1 96 ? 10.532 -1.502 1.105 1.00 92.00 96 ASP A C 1
ATOM 784 O O . ASP A 1 96 ? 10.638 -2.527 1.774 1.00 92.00 96 ASP A O 1
ATOM 788 N N . TRP A 1 97 ? 9.916 -1.511 -0.081 1.00 91.50 97 TRP A N 1
ATOM 789 C CA . TRP A 1 97 ? 9.124 -2.651 -0.550 1.00 91.50 97 TRP A CA 1
ATOM 790 C C . TRP A 1 97 ? 9.921 -3.960 -0.634 1.00 91.50 97 TRP A C 1
ATOM 792 O O . TRP A 1 97 ? 9.338 -5.043 -0.621 1.00 91.50 97 TRP A O 1
ATOM 802 N N . THR A 1 98 ? 11.248 -3.868 -0.751 1.00 89.81 98 THR A N 1
ATOM 803 C CA . THR A 1 98 ? 12.164 -5.010 -0.831 1.00 89.81 98 THR A CA 1
ATOM 804 C C . THR A 1 98 ? 12.837 -5.366 0.495 1.00 89.81 98 THR A C 1
ATOM 806 O O . THR A 1 98 ? 13.512 -6.394 0.546 1.00 89.81 98 THR A O 1
ATOM 809 N N . SER A 1 99 ? 12.714 -4.550 1.552 1.00 92.25 99 SER A N 1
ATOM 810 C CA . SER A 1 99 ? 13.365 -4.821 2.848 1.00 92.25 99 SER A CA 1
ATOM 811 C C . SER A 1 99 ? 12.627 -5.877 3.673 1.00 92.25 99 SER A C 1
ATOM 813 O O . SER A 1 99 ? 13.224 -6.506 4.546 1.00 92.25 99 SER A O 1
ATOM 815 N N . HIS A 1 100 ? 11.345 -6.106 3.385 1.00 93.00 100 HIS A N 1
ATOM 816 C CA . HIS A 1 100 ? 10.474 -6.989 4.150 1.00 93.00 100 HIS A CA 1
ATOM 817 C C . HIS A 1 100 ? 9.660 -7.927 3.244 1.00 93.00 100 HIS A C 1
ATOM 819 O O . HIS A 1 100 ? 9.608 -7.780 2.026 1.00 93.00 100 HIS A O 1
ATOM 825 N N . GLN A 1 101 ? 9.002 -8.921 3.847 1.00 93.44 101 GLN A N 1
ATOM 826 C CA . GLN A 1 101 ? 8.094 -9.856 3.153 1.00 93.44 101 GLN A CA 1
ATOM 827 C C . GLN A 1 101 ? 6.617 -9.651 3.529 1.00 93.44 101 GLN A C 1
ATOM 829 O O . GLN A 1 101 ? 5.743 -10.386 3.063 1.00 93.44 101 GLN A O 1
ATOM 834 N N . SER A 1 102 ? 6.344 -8.650 4.368 1.00 96.31 102 S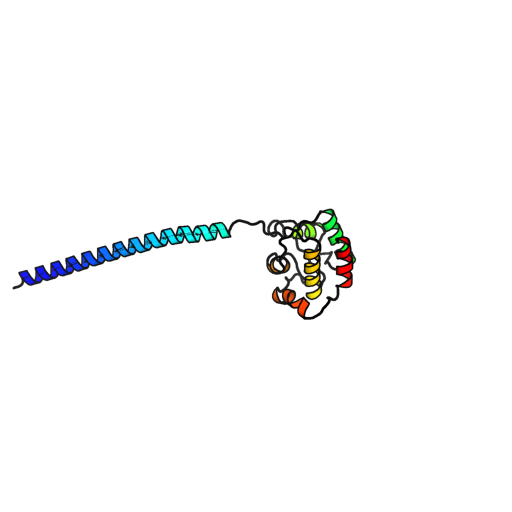ER A N 1
ATOM 835 C CA . SER A 1 102 ? 5.012 -8.282 4.843 1.00 96.31 102 SER A CA 1
ATOM 836 C C . SER A 1 102 ? 4.067 -7.879 3.716 1.00 96.31 102 SER A C 1
ATOM 838 O O . SER A 1 102 ? 4.487 -7.316 2.704 1.00 96.31 102 SER A O 1
ATOM 840 N N . LYS A 1 103 ? 2.776 -8.177 3.899 1.00 96.31 103 LYS A N 1
ATOM 841 C CA . LYS A 1 103 ? 1.707 -7.933 2.922 1.00 96.31 103 LYS A CA 1
ATOM 842 C C . LYS A 1 103 ? 0.435 -7.468 3.621 1.00 96.31 103 LYS A C 1
ATOM 844 O O . LYS A 1 103 ? 0.073 -7.975 4.682 1.00 96.31 103 LYS A O 1
ATOM 849 N N . ILE A 1 104 ? -0.285 -6.560 2.972 1.00 97.25 104 ILE A N 1
ATOM 850 C CA . ILE A 1 104 ? -1.606 -6.103 3.406 1.00 97.25 104 ILE A CA 1
ATOM 851 C C . ILE A 1 104 ? -2.666 -6.809 2.566 1.00 97.25 104 ILE A C 1
ATOM 853 O O . ILE A 1 104 ? -2.703 -6.657 1.346 1.00 97.25 104 ILE A O 1
ATOM 857 N N . HIS A 1 105 ? -3.556 -7.545 3.221 1.00 96.94 105 HIS A N 1
ATOM 858 C CA . HIS A 1 105 ? -4.695 -8.209 2.602 1.00 96.94 105 HIS A CA 1
ATOM 859 C C . HIS A 1 105 ? -5.965 -7.406 2.886 1.00 96.94 105 HIS A C 1
ATOM 861 O O . HIS A 1 105 ? -6.521 -7.444 3.985 1.00 96.94 105 HIS A O 1
ATOM 867 N N . LEU A 1 106 ? -6.429 -6.664 1.881 1.00 96.12 106 LEU A N 1
ATOM 868 C CA . LEU A 1 106 ? -7.648 -5.868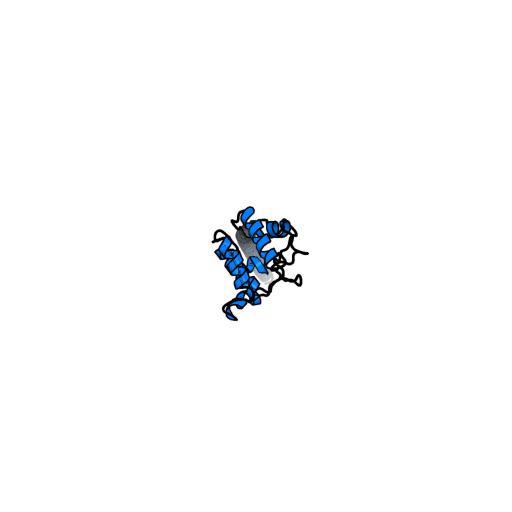 1.990 1.00 96.12 106 LEU A CA 1
ATOM 869 C C . LEU A 1 106 ? -8.872 -6.775 1.817 1.00 96.12 106 LEU A C 1
ATOM 871 O O . LEU A 1 106 ? -9.049 -7.402 0.771 1.00 96.12 106 LEU A O 1
ATOM 875 N N . LYS A 1 107 ? -9.766 -6.792 2.810 1.00 95.31 107 LYS A N 1
ATOM 876 C CA . LYS A 1 107 ? -11.061 -7.493 2.786 1.00 95.31 107 LYS A CA 1
ATOM 877 C C . LYS A 1 107 ? -12.135 -6.653 2.075 1.00 95.31 107 LYS A C 1
ATOM 879 O O . LYS A 1 107 ? -13.228 -6.423 2.587 1.00 95.31 107 LYS A O 1
ATOM 884 N N . MET A 1 108 ? -11.808 -6.148 0.885 1.00 92.81 108 MET A N 1
ATOM 885 C CA . MET A 1 108 ? -12.621 -5.178 0.142 1.00 92.81 108 MET A CA 1
ATOM 886 C C . MET A 1 108 ? -12.687 -5.492 -1.356 1.00 92.81 108 MET A C 1
ATOM 888 O O . MET A 1 108 ? -11.786 -6.112 -1.924 1.00 92.81 108 MET A O 1
ATOM 892 N N . ASP A 1 109 ? -13.755 -5.038 -2.019 1.00 90.81 109 ASP A N 1
ATOM 893 C CA . ASP A 1 109 ? -13.872 -5.125 -3.474 1.00 90.81 109 ASP A CA 1
ATOM 894 C C . ASP A 1 109 ? -13.030 -4.046 -4.178 1.00 90.81 109 ASP A C 1
ATOM 896 O O . ASP A 1 109 ? -12.451 -3.155 -3.553 1.00 90.81 109 ASP A O 1
ATOM 900 N N . GLY A 1 110 ? -12.912 -4.151 -5.504 1.00 90.56 110 GLY A N 1
ATOM 901 C CA . GLY A 1 110 ? -12.086 -3.239 -6.299 1.00 90.56 110 GLY A CA 1
ATOM 902 C C . GLY A 1 110 ? -12.452 -1.758 -6.116 1.00 90.56 110 GLY A C 1
ATOM 903 O O . GLY A 1 110 ? -11.557 -0.973 -5.806 1.00 90.56 110 GLY A O 1
ATOM 904 N N . PRO A 1 111 ? -13.736 -1.372 -6.259 1.00 92.25 111 PRO A N 1
ATOM 905 C CA . PRO A 1 111 ? -14.183 -0.004 -6.001 1.00 92.25 111 PRO A CA 1
ATOM 906 C C . PRO A 1 111 ? -13.870 0.496 -4.589 1.00 92.25 111 PRO A C 1
ATOM 908 O O . PRO A 1 111 ? -13.302 1.576 -4.464 1.00 92.25 111 PRO A O 1
ATOM 911 N N . SER A 1 112 ? -14.137 -0.294 -3.542 1.00 93.44 112 SER A N 1
ATOM 912 C CA . SER A 1 112 ? -13.831 0.122 -2.162 1.00 93.44 112 SER A CA 1
ATOM 913 C C . SER A 1 112 ? -12.328 0.251 -1.917 1.00 93.44 112 SER A C 1
ATOM 915 O O . SER A 1 112 ? -11.881 1.166 -1.239 1.00 93.44 112 SER A O 1
ATOM 917 N N . SER A 1 113 ? -11.518 -0.626 -2.518 1.00 94.25 113 SER A N 1
ATOM 918 C CA . SER A 1 113 ? -10.054 -0.548 -2.416 1.00 94.25 113 SER A CA 1
ATOM 919 C C . SER A 1 113 ? -9.512 0.704 -3.114 1.00 94.25 113 SER A C 1
ATOM 921 O O . SER A 1 113 ? -8.602 1.358 -2.609 1.00 94.25 113 SER A O 1
ATOM 923 N N . ARG A 1 114 ? -10.082 1.063 -4.272 1.00 93.81 114 ARG A N 1
ATOM 924 C CA . ARG A 1 114 ? -9.744 2.307 -4.973 1.00 93.81 114 ARG A CA 1
ATOM 925 C C . ARG A 1 114 ? -10.090 3.529 -4.126 1.00 93.81 114 ARG A C 1
ATOM 927 O O . ARG A 1 114 ? -9.264 4.425 -4.008 1.00 93.81 114 ARG A O 1
ATOM 934 N N . GLU A 1 115 ? -11.281 3.539 -3.546 1.00 93.62 115 GLU A N 1
ATOM 935 C CA . GLU A 1 115 ? -11.73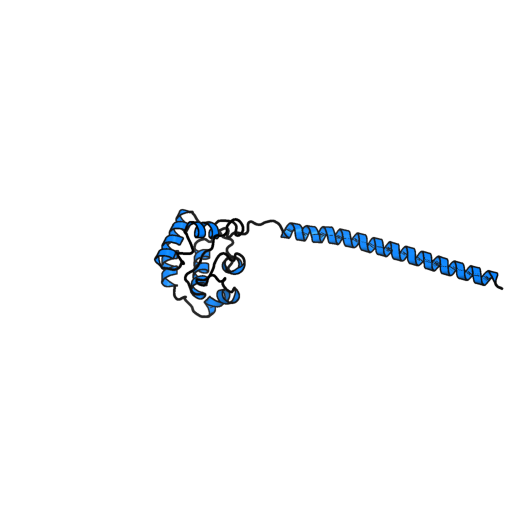8 4.627 -2.689 1.00 93.62 115 GLU A CA 1
ATOM 936 C C . GLU A 1 115 ? -10.878 4.758 -1.426 1.00 93.62 115 GLU A C 1
ATOM 938 O O . GLU A 1 115 ? -10.462 5.859 -1.086 1.00 93.62 115 GLU A O 1
ATOM 943 N N . PHE A 1 116 ? -10.507 3.641 -0.794 1.00 95.06 116 PHE A N 1
ATOM 944 C CA . PHE A 1 116 ? -9.540 3.626 0.305 1.00 95.06 116 PHE A CA 1
ATOM 945 C C . PHE A 1 116 ? -8.223 4.315 -0.079 1.00 95.06 116 PHE A C 1
ATOM 947 O O . PHE A 1 116 ? -7.718 5.137 0.678 1.00 95.06 116 PHE A O 1
ATOM 954 N N . TYR A 1 117 ? -7.680 4.016 -1.265 1.00 94.56 117 TYR A N 1
ATOM 955 C CA . TYR A 1 117 ? -6.482 4.693 -1.770 1.00 94.56 117 TYR A CA 1
ATOM 956 C C . TYR A 1 117 ? -6.706 6.205 -1.918 1.00 94.56 117 TYR A C 1
ATOM 958 O O . TYR A 1 117 ? -5.835 6.987 -1.542 1.00 94.56 117 TYR A O 1
ATOM 966 N N . ASP A 1 118 ? -7.855 6.622 -2.456 1.00 93.00 118 ASP A N 1
ATOM 967 C CA . ASP A 1 118 ? -8.148 8.040 -2.680 1.00 93.00 118 ASP A CA 1
ATOM 968 C C . ASP A 1 118 ? -8.255 8.792 -1.336 1.00 93.00 118 ASP A C 1
ATOM 970 O O . ASP A 1 118 ? -7.683 9.874 -1.191 1.00 93.00 118 ASP A O 1
ATOM 974 N N . TYR A 1 119 ? -8.878 8.182 -0.321 1.00 94.06 119 TYR A N 1
ATOM 975 C CA . TYR A 1 119 ? -8.890 8.711 1.045 1.00 94.06 119 TYR A CA 1
ATOM 976 C C . TYR A 1 119 ? -7.498 8.744 1.689 1.00 94.06 119 TYR A C 1
ATOM 978 O O . TYR A 1 119 ? -7.142 9.745 2.306 1.00 94.06 119 TYR A O 1
ATOM 986 N N . LEU A 1 120 ? -6.689 7.695 1.513 1.00 94.06 120 LEU A N 1
ATOM 987 C CA . LEU A 1 120 ? -5.333 7.624 2.063 1.00 94.06 120 LEU A CA 1
ATOM 988 C C . LEU A 1 120 ? -4.444 8.751 1.522 1.00 94.06 120 LEU A C 1
ATOM 990 O O . LEU A 1 120 ? -3.745 9.411 2.287 1.00 94.06 120 LEU A O 1
ATOM 994 N N . VAL A 1 121 ? -4.498 9.005 0.210 1.00 92.56 121 VAL A N 1
ATOM 995 C CA . VAL A 1 121 ? -3.755 10.111 -0.415 1.00 92.56 121 VAL A CA 1
ATOM 996 C C . VAL A 1 121 ? -4.241 11.462 0.100 1.00 92.56 121 VAL A C 1
ATOM 998 O O . VAL A 1 121 ? -3.420 12.341 0.353 1.00 92.56 121 VAL A O 1
ATOM 1001 N N . LYS A 1 122 ? -5.561 11.627 0.252 1.00 91.75 122 LYS A N 1
ATOM 1002 C CA . LYS A 1 122 ? -6.168 12.873 0.736 1.00 91.75 122 LYS A CA 1
ATOM 1003 C C . LYS A 1 122 ? -5.771 13.176 2.184 1.00 91.75 122 LYS A C 1
ATOM 1005 O O . LYS A 1 122 ? -5.429 14.316 2.478 1.00 91.75 122 LYS A O 1
ATOM 1010 N N . ALA A 1 123 ? -5.813 12.173 3.059 1.00 91.25 123 ALA A N 1
ATOM 1011 C CA . ALA A 1 123 ? -5.517 12.327 4.482 1.00 91.25 123 ALA A CA 1
ATOM 1012 C C . ALA A 1 123 ? -4.031 12.616 4.753 1.00 91.25 123 ALA A C 1
ATOM 1014 O O . ALA A 1 123 ? -3.700 13.331 5.692 1.00 91.25 123 ALA A O 1
ATOM 1015 N N . PHE A 1 124 ? -3.125 12.106 3.912 1.00 89.94 124 PHE A N 1
ATOM 1016 C CA . PHE A 1 124 ? -1.679 12.238 4.117 1.00 89.94 124 PHE A CA 1
ATOM 1017 C C . PHE A 1 124 ? -0.987 12.844 2.889 1.00 89.94 124 PHE A C 1
ATOM 1019 O O . PHE A 1 124 ? -0.223 12.146 2.229 1.00 89.94 124 PHE A O 1
ATOM 1026 N N . PRO A 1 125 ? -1.210 14.128 2.552 1.00 82.38 125 PRO A N 1
ATOM 1027 C CA . PRO A 1 125 ? -0.832 14.710 1.256 1.00 82.38 125 PRO A CA 1
ATOM 1028 C C . PRO A 1 125 ? 0.679 14.732 0.973 1.00 82.38 125 PRO A C 1
ATOM 1030 O O . PRO A 1 125 ? 1.093 14.750 -0.186 1.00 82.38 125 PRO A O 1
ATOM 1033 N N . SER A 1 126 ? 1.517 14.697 2.009 1.00 83.31 126 SER A N 1
ATOM 1034 C CA . SER A 1 126 ? 2.974 14.591 1.885 1.00 83.31 126 SER A CA 1
ATOM 1035 C C . SER A 1 126 ? 3.390 13.139 1.609 1.00 83.31 126 SER A C 1
ATOM 1037 O O . SER A 1 126 ? 3.879 12.444 2.503 1.00 83.31 126 SER A O 1
ATOM 1039 N N . ASN A 1 127 ? 3.155 12.662 0.381 1.00 82.56 127 ASN A N 1
ATOM 1040 C CA . ASN A 1 127 ? 3.503 11.305 -0.052 1.00 82.56 127 ASN A CA 1
ATOM 1041 C C . ASN A 1 127 ? 3.925 11.220 -1.536 1.00 82.56 127 ASN A C 1
ATOM 1043 O O . ASN A 1 127 ? 3.723 12.154 -2.308 1.00 82.56 127 ASN A O 1
ATOM 1047 N N . ASN A 1 128 ? 4.491 10.074 -1.944 1.00 77.75 128 ASN A N 1
ATOM 1048 C CA . ASN A 1 128 ? 4.734 9.717 -3.356 1.00 77.75 128 ASN A CA 1
ATOM 1049 C C . ASN A 1 128 ? 3.868 8.510 -3.781 1.00 77.75 128 ASN A C 1
ATOM 1051 O O . ASN A 1 128 ? 4.250 7.653 -4.592 1.00 77.75 128 ASN A O 1
ATOM 1055 N N . LEU A 1 129 ? 2.692 8.397 -3.166 1.00 87.50 129 LEU A N 1
ATOM 1056 C CA . LEU A 1 129 ? 1.793 7.268 -3.314 1.00 87.50 129 LEU A CA 1
ATOM 1057 C C . LEU A 1 129 ? 1.013 7.425 -4.620 1.00 87.50 129 LEU A C 1
ATOM 1059 O O . LEU A 1 129 ? 0.010 8.127 -4.708 1.00 87.50 129 LEU A O 1
ATOM 1063 N N . THR A 1 130 ? 1.481 6.748 -5.666 1.00 91.19 130 THR A N 1
ATOM 1064 C CA . THR A 1 130 ? 0.735 6.635 -6.924 1.00 91.19 130 THR A CA 1
ATOM 1065 C C . THR A 1 130 ? -0.108 5.365 -6.933 1.00 91.19 130 THR A C 1
ATOM 1067 O O . THR A 1 130 ? 0.308 4.321 -6.429 1.00 91.19 130 THR A O 1
ATOM 1070 N N . LEU A 1 131 ? -1.272 5.407 -7.591 1.00 91.94 131 LEU A N 1
ATOM 1071 C CA . LEU A 1 131 ? -2.168 4.249 -7.710 1.00 91.94 131 LEU A CA 1
ATOM 1072 C C . LEU A 1 131 ? -1.439 3.020 -8.270 1.00 91.94 131 LEU A C 1
ATOM 1074 O O . LEU A 1 131 ? -1.664 1.889 -7.837 1.00 91.94 131 LEU A O 1
ATOM 1078 N N . LYS A 1 132 ? -0.561 3.246 -9.253 1.00 91.69 132 LYS A N 1
ATOM 1079 C CA . LYS A 1 132 ? 0.223 2.184 -9.884 1.00 91.69 132 LYS A CA 1
ATOM 1080 C C . LYS A 1 132 ? 1.241 1.597 -8.905 1.00 91.69 132 LYS A C 1
ATOM 1082 O O . LYS A 1 132 ? 1.366 0.376 -8.853 1.00 91.69 132 LYS A O 1
ATOM 1087 N N . ASN A 1 133 ? 1.918 2.430 -8.115 1.00 91.75 133 ASN A N 1
ATOM 1088 C CA . ASN A 1 133 ? 2.842 1.951 -7.089 1.00 91.75 133 ASN A CA 1
ATOM 1089 C C . ASN A 1 133 ? 2.113 1.144 -6.018 1.00 91.75 133 ASN A C 1
ATOM 1091 O O . ASN A 1 133 ? 2.522 0.025 -5.725 1.00 91.75 133 ASN A O 1
ATOM 1095 N N . PHE A 1 134 ? 0.993 1.664 -5.518 1.00 93.50 134 PHE A N 1
ATOM 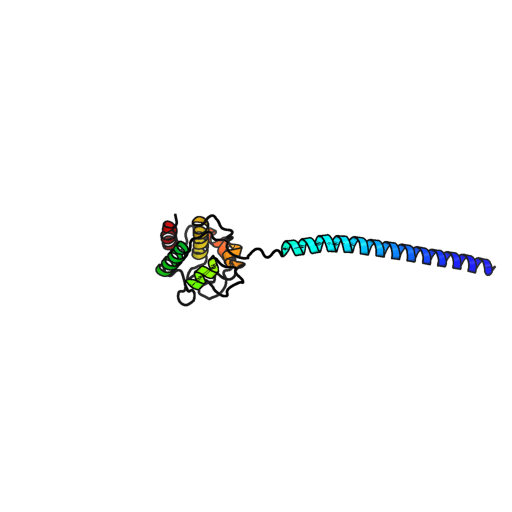1096 C CA . PHE A 1 134 ? 0.243 1.056 -4.425 1.00 93.50 134 PHE A CA 1
ATOM 1097 C C . PHE A 1 134 ? -0.313 -0.334 -4.768 1.00 93.50 134 PHE A C 1
ATOM 1099 O O . PHE A 1 134 ? -0.094 -1.278 -4.017 1.00 93.50 134 PHE A O 1
ATOM 1106 N N . PHE A 1 135 ? -0.968 -0.494 -5.924 1.00 93.25 135 PHE A N 1
ATOM 1107 C CA . PHE A 1 135 ? -1.651 -1.753 -6.264 1.00 93.25 135 PHE A CA 1
ATOM 1108 C C . PHE A 1 135 ? -0.893 -2.689 -7.208 1.00 93.25 135 PHE A C 1
ATOM 1110 O O . PHE A 1 135 ? -1.238 -3.869 -7.283 1.00 93.25 135 PHE A O 1
ATOM 1117 N N . ASN A 1 136 ? 0.073 -2.184 -7.982 1.00 90.94 136 ASN A N 1
ATOM 1118 C CA . ASN A 1 136 ? 0.687 -2.957 -9.065 1.00 90.94 136 ASN A CA 1
ATOM 1119 C C . ASN A 1 136 ? 2.200 -3.122 -8.922 1.00 90.94 136 ASN A C 1
ATOM 1121 O O . ASN A 1 136 ? 2.684 -4.245 -9.043 1.00 90.94 136 ASN A O 1
ATOM 1125 N N . ASN A 1 137 ? 2.947 -2.037 -8.700 1.00 89.81 137 ASN A N 1
ATOM 1126 C CA . ASN A 1 137 ? 4.408 -2.127 -8.675 1.00 89.81 137 ASN A CA 1
ATOM 1127 C C . ASN A 1 137 ? 4.909 -2.730 -7.356 1.00 89.81 137 ASN A C 1
ATOM 1129 O O . ASN A 1 137 ? 5.735 -3.635 -7.411 1.00 89.81 137 ASN A O 1
ATOM 1133 N N . SER A 1 138 ? 4.352 -2.315 -6.209 1.00 89.81 138 SER A N 1
ATOM 1134 C CA . SER A 1 138 ? 4.745 -2.842 -4.893 1.00 89.81 138 SER A CA 1
ATOM 1135 C C . SER A 1 138 ? 4.447 -4.340 -4.751 1.00 89.81 138 SER A C 1
ATOM 1137 O O . SER A 1 138 ? 5.238 -5.088 -4.192 1.00 89.81 138 SER A O 1
ATOM 1139 N N . LYS A 1 139 ? 3.293 -4.799 -5.264 1.00 91.94 139 LYS A N 1
ATOM 1140 C CA . LYS A 1 139 ? 2.736 -6.153 -5.048 1.00 91.94 139 LYS A CA 1
ATOM 1141 C C . LYS A 1 139 ? 2.539 -6.522 -3.565 1.00 91.94 139 LYS A C 1
ATOM 1143 O O . LYS A 1 139 ? 2.357 -7.699 -3.253 1.00 91.94 139 LYS A O 1
ATOM 1148 N N . LEU A 1 140 ? 2.535 -5.531 -2.674 1.00 95.06 140 LEU A N 1
ATOM 1149 C CA . LEU A 1 140 ? 2.381 -5.715 -1.227 1.00 95.06 140 LEU A CA 1
ATOM 1150 C C . LEU A 1 140 ? 0.920 -5.637 -0.775 1.00 95.06 140 LEU A C 1
ATOM 1152 O O . LEU A 1 140 ? 0.568 -6.177 0.269 1.00 95.06 140 LEU A O 1
ATOM 1156 N N . VAL A 1 141 ? 0.069 -4.985 -1.573 1.00 95.69 141 VAL A N 1
ATOM 1157 C CA . VAL A 1 141 ? -1.368 -4.849 -1.320 1.00 95.69 141 VAL A CA 1
ATOM 1158 C C . VAL A 1 141 ? -2.122 -5.885 -2.145 1.00 95.69 141 VAL A C 1
ATOM 1160 O O . VAL A 1 141 ? -2.132 -5.851 -3.381 1.00 95.69 141 VAL A O 1
ATOM 1163 N N . LEU A 1 142 ? -2.752 -6.822 -1.449 1.00 95.81 142 LEU A N 1
ATOM 1164 C CA . LEU A 1 142 ? -3.386 -7.998 -2.019 1.00 95.81 142 LEU A CA 1
ATOM 1165 C C . LEU A 1 142 ? -4.882 -8.018 -1.732 1.00 95.81 142 LEU A C 1
ATOM 1167 O O . LEU A 1 142 ? -5.381 -7.445 -0.764 1.00 95.81 142 LEU A O 1
ATOM 1171 N N . ARG A 1 143 ? -5.592 -8.714 -2.614 1.00 94.06 143 ARG A N 1
ATOM 1172 C CA . ARG A 1 143 ? -7.003 -9.053 -2.451 1.00 94.06 143 ARG A CA 1
ATOM 1173 C C . ARG A 1 143 ? -7.180 -10.136 -1.376 1.00 94.06 143 ARG A C 1
ATOM 1175 O O . ARG A 1 143 ? -6.207 -10.805 -1.018 1.00 94.06 143 ARG A O 1
ATOM 1182 N N . PRO A 1 144 ? -8.423 -10.402 -0.932 1.00 89.50 144 PRO A N 1
ATOM 1183 C CA . PRO A 1 144 ? -8.697 -11.461 0.046 1.00 89.50 144 PRO A CA 1
ATOM 1184 C C . PRO A 1 144 ? -8.257 -12.853 -0.439 1.00 89.50 144 PRO A C 1
ATOM 1186 O O . PRO A 1 144 ? -7.875 -13.712 0.353 1.00 89.50 144 PRO A O 1
ATOM 1189 N N . ASP A 1 145 ? -8.281 -13.062 -1.761 1.00 90.62 145 ASP A N 1
ATOM 1190 C CA . ASP A 1 145 ? -7.848 -14.289 -2.440 1.00 90.62 145 ASP A CA 1
ATOM 1191 C C . ASP A 1 145 ? -6.314 -14.425 -2.548 1.00 90.62 145 ASP A C 1
ATOM 1193 O O . ASP A 1 145 ? -5.828 -15.364 -3.176 1.00 90.62 145 ASP A O 1
ATOM 1197 N N . GLY A 1 146 ? -5.548 -13.484 -1.980 1.00 90.44 146 GLY A N 1
ATOM 1198 C CA . GLY A 1 146 ? -4.084 -13.451 -2.027 1.00 90.44 146 GLY A CA 1
ATOM 1199 C C . GLY A 1 146 ? -3.508 -13.014 -3.376 1.00 90.44 146 GLY A C 1
ATOM 1200 O O . GLY A 1 146 ? -2.289 -12.972 -3.547 1.00 90.44 146 GLY A O 1
ATOM 1201 N N . LYS A 1 147 ? -4.351 -12.676 -4.359 1.00 92.88 147 LYS A N 1
ATOM 1202 C CA . LYS A 1 147 ? -3.893 -12.217 -5.673 1.00 92.88 147 LYS A CA 1
ATOM 1203 C C . LYS A 1 147 ? -3.733 -10.699 -5.683 1.00 92.88 147 LYS A C 1
ATOM 1205 O O . LYS A 1 147 ? -4.443 -9.963 -5.001 1.00 92.88 147 LYS A O 1
ATOM 1210 N N . THR A 1 148 ? -2.853 -10.202 -6.543 1.00 92.62 148 THR A N 1
ATOM 1211 C CA . THR A 1 148 ? -2.717 -8.759 -6.764 1.00 92.62 148 THR A CA 1
ATOM 1212 C C . THR A 1 148 ? -3.957 -8.182 -7.446 1.00 92.62 148 THR A C 1
ATOM 1214 O O . THR A 1 148 ? -4.753 -8.885 -8.095 1.00 92.62 148 THR A O 1
ATOM 1217 N N . TYR A 1 149 ? -4.141 -6.876 -7.291 1.00 91.00 149 TYR A N 1
ATOM 1218 C CA . TYR A 1 149 ? -5.162 -6.128 -8.006 1.00 91.00 149 TYR A CA 1
ATOM 1219 C C . TYR A 1 149 ? -4.732 -5.872 -9.454 1.00 91.00 149 TYR A C 1
ATOM 1221 O O . TYR A 1 149 ? -3.591 -5.518 -9.738 1.00 91.00 149 TYR A O 1
ATOM 1229 N N . LYS A 1 150 ? -5.666 -6.008 -10.402 1.00 91.38 150 LYS A N 1
ATOM 1230 C CA . LYS A 1 150 ? -5.417 -5.618 -11.795 1.00 91.38 150 LYS A CA 1
ATOM 1231 C C . LYS A 1 150 ? -5.500 -4.097 -11.914 1.00 91.38 150 LYS A C 1
ATOM 1233 O O . LYS A 1 150 ? -6.570 -3.528 -11.701 1.00 91.38 150 LYS A O 1
ATOM 1238 N N . TYR A 1 151 ? -4.405 -3.453 -12.320 1.00 91.06 151 TYR A N 1
ATOM 1239 C CA . TYR A 1 151 ? -4.314 -1.990 -12.405 1.00 91.06 151 TYR A CA 1
ATOM 1240 C C . TYR A 1 151 ? -5.460 -1.352 -13.206 1.00 91.06 151 TYR A C 1
ATOM 1242 O O . TYR A 1 151 ? -6.147 -0.472 -12.696 1.00 91.06 151 TYR A O 1
ATOM 1250 N N . ASN A 1 152 ? -5.732 -1.838 -14.423 1.00 90.44 152 ASN A N 1
ATOM 1251 C CA . ASN A 1 152 ? -6.798 -1.289 -15.273 1.00 90.44 152 ASN A CA 1
ATOM 1252 C C . ASN A 1 152 ? -8.192 -1.433 -14.646 1.00 90.44 152 ASN A C 1
ATOM 1254 O O . ASN A 1 152 ? -9.062 -0.599 -14.878 1.00 90.44 152 ASN A O 1
ATOM 1258 N N . THR A 1 153 ? -8.413 -2.475 -13.844 1.00 89.19 153 THR A N 1
ATOM 1259 C CA . THR A 1 153 ? -9.685 -2.681 -13.147 1.00 89.19 153 THR A CA 1
ATOM 1260 C C . THR A 1 153 ? -9.866 -1.665 -12.025 1.00 89.19 153 THR A C 1
ATOM 1262 O O . THR A 1 153 ? -10.934 -1.076 -11.922 1.00 89.19 153 THR A O 1
ATOM 1265 N N . ILE A 1 154 ? -8.825 -1.424 -11.224 1.00 90.88 154 ILE A N 1
ATOM 1266 C CA . ILE A 1 154 ? -8.867 -0.457 -10.119 1.00 90.88 154 ILE A CA 1
ATOM 1267 C C . ILE A 1 154 ? -8.916 0.984 -10.626 1.00 90.88 154 ILE A C 1
ATOM 1269 O O . ILE A 1 154 ? -9.721 1.775 -10.143 1.00 90.88 154 ILE A O 1
ATOM 1273 N N . LYS A 1 155 ? -8.112 1.316 -11.642 1.00 90.75 155 LYS A N 1
ATOM 1274 C CA . LYS A 1 155 ? -8.099 2.646 -12.268 1.00 90.75 155 LYS A CA 1
ATOM 1275 C C . LYS A 1 155 ? -9.484 3.055 -12.780 1.00 90.75 155 LYS A C 1
ATOM 1277 O O . LYS A 1 155 ? -9.866 4.209 -12.642 1.00 90.75 155 LYS A O 1
ATOM 1282 N N . ASN A 1 156 ? -10.229 2.108 -13.349 1.00 87.38 156 ASN A N 1
ATOM 1283 C CA . ASN A 1 156 ? -11.548 2.345 -13.939 1.00 87.38 156 ASN A CA 1
ATOM 1284 C C . ASN A 1 156 ? -12.707 2.021 -12.982 1.00 87.38 156 ASN A C 1
ATOM 1286 O O . ASN A 1 156 ? -13.854 1.957 -13.414 1.00 87.38 156 ASN A O 1
ATOM 1290 N N . ALA A 1 157 ? -12.441 1.755 -11.703 1.00 83.62 157 ALA A N 1
ATOM 1291 C CA . ALA A 1 157 ? -13.498 1.473 -10.738 1.00 83.62 157 ALA A CA 1
ATOM 1292 C C . ALA A 1 157 ? -14.414 2.686 -10.447 1.00 83.62 157 ALA A C 1
ATOM 1294 O O . ALA A 1 157 ? -15.630 2.487 -10.433 1.00 83.62 157 ALA A O 1
ATOM 1295 N N . PRO A 1 158 ? -13.903 3.930 -10.303 1.00 71.50 158 PRO A N 1
ATOM 1296 C CA . PRO A 1 158 ? -14.736 5.094 -9.977 1.00 71.50 158 PRO A CA 1
ATOM 1297 C C . PRO A 1 158 ? -15.727 5.476 -11.082 1.00 71.50 158 PRO A C 1
ATOM 1299 O O . PRO A 1 158 ? -16.747 6.095 -10.817 1.00 71.50 158 PRO A O 1
ATOM 1302 N N . THR A 1 159 ? -15.466 5.100 -12.339 1.00 63.00 159 THR A N 1
ATOM 1303 C CA . THR A 1 159 ? -16.346 5.454 -13.466 1.00 63.00 159 THR A CA 1
ATOM 1304 C C . THR A 1 159 ? -17.643 4.648 -13.501 1.00 63.00 159 THR A C 1
ATOM 1306 O O . THR A 1 159 ? -18.528 4.955 -14.295 1.00 63.00 159 THR A O 1
ATOM 1309 N N . ARG A 1 160 ? -17.768 3.605 -12.669 1.00 68.56 160 ARG A N 1
ATOM 1310 C CA . ARG A 1 160 ? -18.926 2.700 -12.665 1.00 68.56 160 ARG A CA 1
ATOM 1311 C C . ARG A 1 160 ? -19.969 3.040 -11.600 1.00 68.56 160 ARG A C 1
ATOM 1313 O O . ARG A 1 160 ? -21.117 2.639 -11.753 1.00 68.56 160 ARG A O 1
ATOM 1320 N N . SER A 1 161 ? -19.584 3.742 -10.537 1.00 70.06 161 SER A N 1
ATOM 1321 C CA . SER A 1 161 ? -20.461 4.099 -9.417 1.00 70.06 161 SER A CA 1
ATOM 1322 C C . SER A 1 161 ? -19.888 5.292 -8.658 1.00 70.06 161 SER A C 1
ATOM 1324 O O . SER A 1 161 ? -18.687 5.316 -8.403 1.00 70.06 161 SER A O 1
ATOM 1326 N N . THR A 1 162 ? -20.740 6.232 -8.242 1.00 75.88 162 THR A N 1
ATOM 1327 C CA . THR A 1 162 ? -20.326 7.436 -7.497 1.00 75.88 162 THR A CA 1
ATOM 1328 C C . THR A 1 162 ? -19.663 7.109 -6.155 1.00 75.88 162 THR A C 1
ATOM 1330 O O . THR A 1 162 ? -18.720 7.788 -5.770 1.00 75.88 162 THR A O 1
ATOM 1333 N N . TYR A 1 163 ? -20.119 6.052 -5.473 1.00 83.12 163 TYR A N 1
ATOM 1334 C CA . TYR A 1 163 ? -19.614 5.614 -4.167 1.00 83.12 163 TYR A CA 1
ATOM 1335 C C . TYR A 1 163 ? -19.439 4.093 -4.136 1.00 83.12 163 TYR A C 1
ATOM 1337 O O . TYR A 1 163 ? -20.184 3.372 -4.811 1.00 83.12 163 TYR A O 1
ATOM 1345 N N . SER A 1 164 ? -18.464 3.592 -3.367 1.00 89.38 164 SER A N 1
ATOM 1346 C CA . SER A 1 164 ? -18.288 2.148 -3.179 1.00 89.38 164 SER A CA 1
ATOM 1347 C C . SER A 1 164 ? -19.212 1.586 -2.094 1.00 89.38 164 SER A C 1
ATOM 1349 O O . SER A 1 164 ? -19.828 2.315 -1.316 1.00 89.38 164 SER A O 1
ATOM 1351 N N . LYS A 1 165 ? -19.269 0.253 -1.993 1.00 89.75 165 LYS A N 1
ATOM 1352 C CA . LYS A 1 165 ? -20.036 -0.442 -0.946 1.00 89.75 165 LYS A CA 1
ATOM 1353 C C . LYS A 1 165 ? -19.558 -0.113 0.469 1.00 89.75 165 LYS A C 1
ATOM 1355 O O . LYS A 1 165 ? -20.349 -0.219 1.397 1.00 89.75 165 LYS A O 1
ATOM 1360 N N . ARG A 1 166 ? -18.278 0.235 0.634 1.00 93.38 166 ARG A N 1
ATOM 1361 C CA . ARG A 1 166 ? -17.659 0.559 1.929 1.00 93.38 166 ARG A CA 1
ATOM 1362 C C . ARG A 1 166 ? -17.467 2.062 2.130 1.00 93.38 166 ARG A C 1
ATOM 1364 O O . ARG A 1 166 ? -16.733 2.451 3.029 1.00 93.38 166 ARG A O 1
ATOM 1371 N N . HIS A 1 167 ? -18.118 2.901 1.320 1.00 93.69 167 HIS A N 1
ATOM 1372 C CA . HIS A 1 167 ? -17.975 4.356 1.381 1.00 93.69 167 HIS A CA 1
ATOM 1373 C C . HIS A 1 167 ? -18.224 4.917 2.786 1.00 93.69 167 HIS A C 1
ATOM 1375 O O . HIS A 1 167 ? -17.403 5.667 3.300 1.00 93.69 167 HIS A O 1
ATOM 1381 N N . THR A 1 168 ? -19.326 4.522 3.431 1.00 94.00 168 THR A N 1
ATOM 1382 C CA . THR A 1 168 ? -19.684 5.002 4.776 1.00 94.00 168 THR A CA 1
ATOM 1383 C C . THR A 1 168 ? -18.616 4.657 5.805 1.00 94.00 168 THR A C 1
ATOM 1385 O O . THR A 1 168 ? -18.209 5.525 6.571 1.00 94.00 168 THR A O 1
ATOM 1388 N N . ASP A 1 169 ? -18.135 3.412 5.777 1.00 95.56 169 ASP A N 1
ATOM 1389 C CA . ASP A 1 169 ? -17.114 2.907 6.694 1.00 95.56 169 ASP A CA 1
ATOM 1390 C C . ASP A 1 169 ? -15.808 3.684 6.480 1.00 95.56 169 ASP A C 1
ATOM 1392 O O . ASP A 1 169 ? -15.266 4.266 7.414 1.00 95.56 169 ASP A O 1
ATOM 1396 N N . LEU A 1 170 ? -15.342 3.775 5.229 1.00 95.19 170 LEU A N 1
ATOM 1397 C CA . LEU A 1 170 ? -14.122 4.500 4.866 1.00 95.19 170 LEU A CA 1
ATOM 1398 C C . LEU A 1 170 ? -14.203 5.979 5.250 1.00 95.19 170 LEU A C 1
ATOM 1400 O O . LEU A 1 170 ? -13.270 6.508 5.847 1.00 95.19 170 LEU A O 1
ATOM 1404 N N . ASN A 1 171 ? -15.328 6.633 4.975 1.00 94.94 171 ASN A N 1
ATOM 1405 C CA . ASN A 1 171 ? -15.521 8.029 5.330 1.00 94.94 171 ASN A CA 1
ATOM 1406 C C . ASN A 1 171 ? -15.429 8.246 6.851 1.00 94.94 171 ASN A C 1
ATOM 1408 O O . ASN A 1 171 ? -14.746 9.165 7.290 1.00 94.94 171 ASN A O 1
ATOM 1412 N N . MET A 1 172 ? -16.043 7.374 7.660 1.00 95.44 172 MET A N 1
ATOM 1413 C CA . MET A 1 172 ? -15.953 7.453 9.126 1.00 95.44 172 MET A CA 1
ATOM 1414 C C . MET A 1 172 ? -14.533 7.221 9.653 1.00 95.44 172 MET A C 1
ATOM 1416 O O . MET A 1 172 ? -14.137 7.851 10.632 1.00 95.44 172 MET A O 1
ATOM 1420 N N . ILE A 1 173 ? -13.770 6.317 9.029 1.00 95.88 173 ILE A N 1
ATOM 1421 C CA . ILE A 1 173 ? -12.367 6.077 9.391 1.00 95.88 173 ILE A CA 1
ATOM 1422 C C . ILE A 1 173 ? -11.543 7.333 9.104 1.00 95.88 173 ILE A C 1
ATOM 1424 O O . ILE A 1 173 ? -10.828 7.815 9.978 1.00 95.88 173 ILE A O 1
ATOM 1428 N N . PHE A 1 174 ? -11.648 7.869 7.887 1.00 95.00 174 PHE A N 1
ATOM 1429 C CA . PHE A 1 174 ? -10.768 8.941 7.432 1.00 95.00 174 PHE A CA 1
ATOM 1430 C C . PHE A 1 174 ? -11.120 10.325 7.985 1.00 95.00 174 PHE A C 1
ATOM 1432 O O . PHE A 1 174 ? -10.220 11.145 8.117 1.00 95.00 174 PHE A O 1
ATOM 1439 N N . GLN A 1 175 ? -12.361 10.551 8.425 1.00 93.81 175 GLN A N 1
ATOM 1440 C CA . GLN A 1 175 ? -12.747 11.750 9.186 1.00 93.81 175 GLN A CA 1
ATOM 1441 C C . GLN A 1 175 ? -11.956 11.938 10.490 1.00 93.81 175 GLN A C 1
ATOM 1443 O O . GLN A 1 175 ? -11.905 13.044 11.010 1.00 93.81 175 GLN A O 1
ATOM 1448 N N . LYS A 1 176 ? -11.339 10.882 11.033 1.00 91.44 176 LYS A N 1
ATOM 1449 C CA . LYS A 1 176 ? -10.491 10.973 12.236 1.00 91.44 176 LYS A CA 1
ATOM 1450 C C . LYS A 1 176 ? -9.105 11.561 11.966 1.00 91.44 176 LYS A C 1
ATOM 1452 O O . LYS A 1 176 ? -8.390 11.884 12.908 1.00 91.44 176 LYS A O 1
ATOM 1457 N N . PHE A 1 177 ? -8.724 11.655 10.694 1.00 88.19 177 PHE A N 1
ATOM 1458 C CA . PHE A 1 177 ? -7.417 12.131 10.244 1.00 88.19 177 PHE A CA 1
ATOM 1459 C C . PHE A 1 177 ? -7.504 13.471 9.493 1.00 88.19 177 PHE A C 1
ATOM 1461 O O . PHE A 1 177 ? -6.479 13.939 8.999 1.00 88.19 177 PHE A O 1
ATOM 1468 N N . GLU A 1 178 ? -8.704 14.057 9.391 1.00 75.94 178 GLU A N 1
ATOM 1469 C CA . GLU A 1 178 ? -8.954 15.426 8.904 1.00 75.94 178 GLU A CA 1
ATOM 1470 C C . GLU A 1 178 ? -8.831 16.443 10.049 1.00 75.94 178 GLU A C 1
ATOM 1472 O O . GLU A 1 178 ? -8.263 17.530 9.793 1.00 75.94 178 GLU A O 1
#

Radius of gyration: 31.74 Å; chains: 1; bounding box: 77×30×92 Å

Foldseek 3Di:
DPPVVVVVVVVVVVVVVVVVVVVVVVVVVVCVVCVVVCCVVVVVVVVVVPPPPQLAWQFPDDPVLLVLLVVLCVVVVQWPPVQADSVLSCCRHPHRLPPDPRATETADDLLVVLVLLVLSCVLGVRTPHDLCSNQPVSLRYHYNVSHTDDSVSNVCSCVVDVAGPCRVSSVVSSVVSD

Organism: NCBI:txid2585771